Protein AF-A0A5C5A6Q9-F1 (afdb_monomer_lite)

Organism: NCBI:txid2026188

Structure (mmCIF, N/CA/C/O backbone):
data_AF-A0A5C5A6Q9-F1
#
_entry.id   AF-A0A5C5A6Q9-F1
#
loop_
_atom_site.group_PDB
_atom_site.id
_atom_site.type_symbol
_atom_site.label_atom_id
_atom_site.label_alt_id
_atom_site.label_comp_id
_atom_site.label_asym_id
_atom_site.label_entity_id
_atom_site.label_seq_id
_atom_site.pdbx_PDB_ins_code
_atom_site.Cartn_x
_atom_site.Cartn_y
_atom_site.Cartn_z
_atom_site.occupancy
_atom_site.B_iso_or_equiv
_atom_site.auth_seq_id
_atom_site.auth_comp_id
_atom_site.auth_asym_id
_atom_site.auth_atom_id
_atom_site.pdbx_PDB_model_num
ATOM 1 N N . MET A 1 1 ? 2.166 -8.920 13.720 1.00 91.44 1 MET A N 1
ATOM 2 C CA . MET A 1 1 ? 2.500 -7.777 12.867 1.00 91.44 1 MET A CA 1
ATOM 3 C C . MET A 1 1 ? 1.225 -7.192 12.278 1.00 91.44 1 MET A C 1
ATOM 5 O O . MET A 1 1 ? 0.427 -7.948 11.717 1.00 91.44 1 MET A O 1
ATOM 9 N N . THR A 1 2 ? 1.006 -5.896 12.460 1.00 98.12 2 THR A N 1
ATOM 10 C CA . THR A 1 2 ? -0.045 -5.105 11.806 1.00 98.12 2 THR A CA 1
ATOM 11 C C . THR A 1 2 ? 0.446 -4.586 10.458 1.00 98.12 2 THR A C 1
ATOM 13 O O . THR A 1 2 ? 1.648 -4.569 10.178 1.00 98.12 2 THR A O 1
ATOM 16 N N . ILE A 1 3 ? -0.477 -4.147 9.605 1.00 97.75 3 ILE A N 1
ATOM 17 C CA . ILE A 1 3 ? -0.123 -3.478 8.350 1.00 97.75 3 ILE A CA 1
ATOM 18 C C . ILE A 1 3 ? 0.675 -2.194 8.622 1.00 97.75 3 ILE A C 1
ATOM 20 O O . ILE A 1 3 ? 1.577 -1.882 7.847 1.00 97.75 3 ILE A O 1
ATOM 24 N N . LEU A 1 4 ? 0.407 -1.478 9.722 1.00 98.06 4 LEU A N 1
ATOM 25 C CA . LEU A 1 4 ? 1.185 -0.296 10.112 1.00 98.06 4 LEU A CA 1
ATOM 26 C C . LEU A 1 4 ? 2.654 -0.618 10.396 1.00 98.06 4 LEU A C 1
ATOM 28 O O . LEU A 1 4 ? 3.541 0.108 9.944 1.00 98.06 4 LEU A O 1
ATOM 32 N N . GLU A 1 5 ? 2.903 -1.694 11.142 1.00 98.19 5 GLU A N 1
ATOM 33 C CA . GLU A 1 5 ? 4.255 -2.144 11.482 1.00 98.19 5 GLU A CA 1
ATOM 34 C C . GLU A 1 5 ? 5.027 -2.499 10.205 1.00 98.19 5 GLU A C 1
ATOM 36 O O . GLU A 1 5 ? 6.077 -1.913 9.943 1.00 98.19 5 GLU A O 1
ATOM 41 N N . LEU A 1 6 ? 4.438 -3.330 9.337 1.00 97.38 6 LEU A N 1
ATOM 42 C CA . LEU A 1 6 ? 5.049 -3.712 8.059 1.00 97.38 6 LEU A CA 1
ATOM 43 C C . LEU A 1 6 ? 5.273 -2.509 7.132 1.00 97.38 6 LEU A C 1
ATOM 45 O O . LEU A 1 6 ? 6.296 -2.413 6.459 1.00 97.38 6 LEU A O 1
ATOM 49 N N . TYR A 1 7 ? 4.320 -1.579 7.076 1.00 97.31 7 TYR A N 1
ATOM 50 C CA . TYR A 1 7 ? 4.454 -0.350 6.298 1.00 97.31 7 TYR A CA 1
ATOM 51 C C . TYR A 1 7 ? 5.626 0.506 6.783 1.00 97.31 7 TYR A C 1
ATOM 53 O O . TYR A 1 7 ? 6.395 1.024 5.970 1.00 97.31 7 TYR A O 1
ATOM 61 N N . THR A 1 8 ? 5.774 0.633 8.101 1.00 97.31 8 THR A N 1
ATOM 62 C CA . THR A 1 8 ? 6.852 1.404 8.727 1.00 97.31 8 THR A CA 1
ATOM 63 C C . THR A 1 8 ? 8.212 0.770 8.443 1.00 97.31 8 THR A C 1
ATOM 65 O O . THR A 1 8 ? 9.139 1.477 8.046 1.00 97.31 8 THR A O 1
ATOM 68 N N . GLU A 1 9 ? 8.319 -0.555 8.560 1.00 97.31 9 GLU A N 1
ATOM 69 C CA . GLU A 1 9 ? 9.524 -1.316 8.209 1.00 97.31 9 GLU A CA 1
ATOM 70 C C . GLU A 1 9 ? 9.862 -1.176 6.721 1.00 97.31 9 GLU A C 1
ATOM 72 O O . GLU A 1 9 ? 10.963 -0.762 6.370 1.00 97.31 9 GLU A O 1
ATOM 77 N N . ALA A 1 10 ? 8.891 -1.391 5.829 1.00 94.56 10 ALA A N 1
ATOM 78 C CA . ALA A 1 10 ? 9.098 -1.279 4.388 1.00 94.56 10 ALA A CA 1
ATOM 79 C C . ALA A 1 10 ? 9.529 0.132 3.953 1.00 94.56 10 ALA A C 1
ATOM 81 O O . ALA A 1 10 ? 10.337 0.278 3.035 1.00 94.56 10 ALA A O 1
ATOM 82 N N . LYS A 1 11 ? 9.013 1.188 4.596 1.00 92.81 11 LYS A N 1
ATOM 83 C CA . LYS A 1 11 ? 9.471 2.567 4.360 1.00 92.81 11 LYS A CA 1
ATOM 84 C C . LYS A 1 11 ? 10.896 2.781 4.863 1.00 92.81 11 LYS A C 1
ATOM 86 O O . LYS A 1 11 ? 11.684 3.394 4.147 1.00 92.81 11 LYS A O 1
ATOM 91 N N . LYS A 1 12 ? 11.219 2.285 6.061 1.00 94.75 12 LYS A N 1
ATOM 92 C CA . LYS A 1 12 ? 12.553 2.391 6.668 1.00 94.75 12 LYS A CA 1
ATOM 93 C C . LYS A 1 12 ? 13.616 1.679 5.828 1.00 94.75 12 LYS A C 1
ATOM 95 O O . LYS A 1 12 ? 14.677 2.249 5.593 1.00 94.75 12 LYS A O 1
ATOM 100 N N . ASP A 1 13 ? 13.298 0.489 5.333 1.00 92.81 13 ASP A N 1
ATOM 101 C CA . ASP A 1 13 ? 14.222 -0.367 4.583 1.00 92.81 13 ASP A CA 1
ATOM 102 C C . ASP A 1 13 ? 14.232 -0.061 3.074 1.00 92.81 13 ASP A C 1
ATOM 104 O O . ASP A 1 13 ? 14.947 -0.696 2.301 1.00 92.81 13 ASP A O 1
ATOM 108 N N . GLY A 1 14 ? 13.427 0.907 2.620 1.00 87.25 14 GLY A N 1
ATOM 109 C CA . GLY A 1 14 ? 13.341 1.277 1.207 1.00 87.25 14 GLY A CA 1
ATOM 110 C C . GLY A 1 14 ? 12.687 0.207 0.324 1.00 87.25 14 GLY A C 1
ATOM 111 O O . GLY A 1 14 ? 12.876 0.212 -0.892 1.00 87.25 14 GLY A O 1
ATOM 112 N N . VAL A 1 15 ? 11.887 -0.699 0.897 1.00 88.81 15 VAL A N 1
ATOM 113 C CA . VAL A 1 15 ? 11.151 -1.742 0.165 1.00 88.81 15 VAL A CA 1
ATOM 114 C C . VAL A 1 15 ? 9.909 -1.140 -0.486 1.00 88.81 15 VAL A C 1
ATOM 116 O O . VAL A 1 15 ? 8.778 -1.213 -0.000 1.00 88.81 15 VAL A O 1
ATOM 119 N N . VAL A 1 16 ? 10.148 -0.519 -1.634 1.00 85.69 16 VAL A N 1
ATOM 120 C CA . VAL A 1 16 ? 9.173 0.268 -2.388 1.00 85.69 16 VAL A CA 1
ATOM 121 C C . VAL A 1 16 ? 7.897 -0.479 -2.732 1.00 85.69 16 VAL A C 1
ATOM 123 O O . VAL A 1 16 ? 6.800 0.047 -2.555 1.00 85.69 16 VAL A O 1
ATOM 126 N N . SER A 1 17 ? 8.041 -1.689 -3.262 1.00 85.00 17 SER A N 1
ATOM 127 C CA . SER A 1 17 ? 6.920 -2.493 -3.743 1.00 85.00 17 SER A CA 1
ATOM 128 C C . SER A 1 17 ? 5.889 -2.750 -2.643 1.00 85.00 17 SER A C 1
ATOM 130 O O . SER A 1 17 ? 4.690 -2.647 -2.895 1.00 85.00 17 SER A O 1
ATOM 132 N N . VAL A 1 18 ? 6.357 -3.029 -1.424 1.00 91.19 18 VAL A N 1
ATOM 133 C CA . 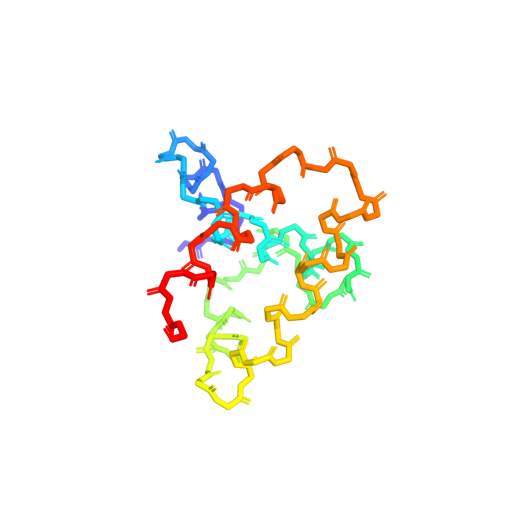VAL A 1 18 ? 5.510 -3.359 -0.274 1.00 91.19 18 VAL A CA 1
ATOM 134 C C . VAL A 1 18 ? 4.782 -2.123 0.234 1.00 91.19 18 VAL A C 1
ATOM 136 O O . VAL A 1 18 ? 3.554 -2.141 0.320 1.00 91.19 18 VAL A O 1
ATOM 139 N N . TRP A 1 19 ? 5.492 -1.024 0.517 1.00 93.56 19 TRP A N 1
ATOM 140 C CA . TRP A 1 19 ? 4.809 0.160 1.044 1.00 93.56 19 TRP A CA 1
ATOM 141 C C . TRP A 1 19 ? 3.863 0.781 0.013 1.00 93.56 19 TRP A C 1
ATOM 143 O O . TRP A 1 19 ? 2.800 1.270 0.387 1.00 93.56 19 TRP A O 1
ATOM 153 N N . LEU A 1 20 ? 4.195 0.721 -1.282 1.00 93.06 20 LEU A N 1
ATOM 154 C CA . LEU A 1 20 ? 3.331 1.223 -2.351 1.00 93.06 20 LEU A CA 1
ATOM 155 C C . LEU A 1 20 ? 2.038 0.408 -2.465 1.00 93.06 20 LEU A C 1
ATOM 157 O O . LEU A 1 20 ? 0.964 0.986 -2.641 1.00 93.06 20 LEU A O 1
ATOM 161 N N . LEU A 1 21 ? 2.134 -0.921 -2.354 1.00 94.19 21 LEU A N 1
ATOM 162 C CA . LEU A 1 21 ? 0.964 -1.792 -2.318 1.00 94.19 21 LEU A CA 1
ATOM 163 C C . LEU A 1 21 ? 0.073 -1.454 -1.121 1.00 94.19 21 LEU A C 1
ATOM 165 O O . LEU A 1 21 ? -1.133 -1.289 -1.289 1.00 94.19 21 LEU A O 1
ATOM 169 N N . ILE A 1 22 ? 0.665 -1.289 0.063 1.00 96.50 22 ILE A N 1
ATOM 170 C CA . ILE A 1 22 ? -0.076 -0.934 1.277 1.00 96.50 22 ILE A CA 1
ATOM 171 C C . ILE A 1 22 ? -0.786 0.414 1.109 1.00 96.50 22 ILE A C 1
ATOM 173 O O . ILE A 1 22 ? -1.990 0.495 1.347 1.00 96.50 22 ILE A O 1
ATOM 177 N N . GLU A 1 23 ? -0.097 1.457 0.634 1.00 95.69 23 GLU A N 1
ATOM 178 C CA . GLU A 1 23 ? -0.731 2.760 0.398 1.00 95.69 23 GLU A CA 1
ATOM 179 C C . GLU A 1 23 ? -1.895 2.666 -0.594 1.00 95.69 23 GLU A C 1
ATOM 181 O O . GLU A 1 23 ? -2.940 3.285 -0.388 1.00 95.69 23 GLU A O 1
ATOM 186 N N . TYR A 1 24 ? -1.739 1.882 -1.661 1.00 96.12 24 TYR A N 1
ATOM 187 C CA . TYR A 1 24 ? -2.804 1.670 -2.632 1.00 96.12 24 TYR A CA 1
ATOM 188 C C . TYR A 1 24 ? -4.027 0.987 -2.000 1.00 96.12 24 TYR A C 1
ATOM 190 O O . TYR A 1 24 ? -5.160 1.428 -2.209 1.00 96.12 24 TYR A O 1
ATOM 198 N N . LEU A 1 25 ? -3.816 -0.065 -1.206 1.00 96.94 25 LEU A N 1
ATOM 199 C CA . LEU A 1 25 ? -4.898 -0.832 -0.588 1.00 96.94 25 LEU A CA 1
ATOM 200 C C . LEU A 1 25 ? -5.624 -0.049 0.515 1.00 96.94 25 LEU A C 1
ATOM 202 O O . LEU A 1 25 ? -6.854 -0.108 0.593 1.00 96.94 25 LEU A O 1
ATOM 206 N N . VAL A 1 26 ? -4.884 0.719 1.316 1.00 97.38 26 VAL A N 1
ATOM 207 C CA . VAL A 1 26 ? -5.424 1.495 2.440 1.00 97.38 26 VAL A CA 1
ATOM 208 C C . VAL A 1 26 ? -6.065 2.801 1.970 1.00 97.38 26 VAL A C 1
ATOM 210 O O . VAL A 1 26 ? -7.208 3.090 2.318 1.00 97.38 26 VAL A O 1
ATOM 213 N N . PHE A 1 27 ? -5.372 3.598 1.153 1.00 96.00 27 PHE A N 1
ATOM 214 C CA . PHE A 1 27 ? -5.836 4.949 0.820 1.00 96.00 27 PHE A CA 1
ATOM 215 C C . PHE A 1 27 ? -6.728 5.005 -0.420 1.00 96.00 27 PHE A C 1
ATOM 217 O O . PHE A 1 27 ? -7.753 5.686 -0.405 1.00 96.00 27 PHE A O 1
ATOM 224 N N . GLU A 1 28 ? -6.343 4.326 -1.504 1.00 95.38 28 GLU A N 1
ATOM 225 C CA . GLU A 1 28 ? -7.079 4.397 -2.775 1.00 95.38 28 GLU A CA 1
ATOM 226 C C . GLU A 1 28 ? -8.233 3.391 -2.804 1.00 95.38 28 GLU A C 1
ATOM 228 O O . GLU A 1 28 ? -9.354 3.740 -3.170 1.00 95.38 28 GLU A O 1
ATOM 233 N N . ARG A 1 29 ? -7.971 2.140 -2.413 1.00 95.19 29 ARG A N 1
ATOM 234 C CA . ARG A 1 29 ? -8.964 1.058 -2.451 1.00 95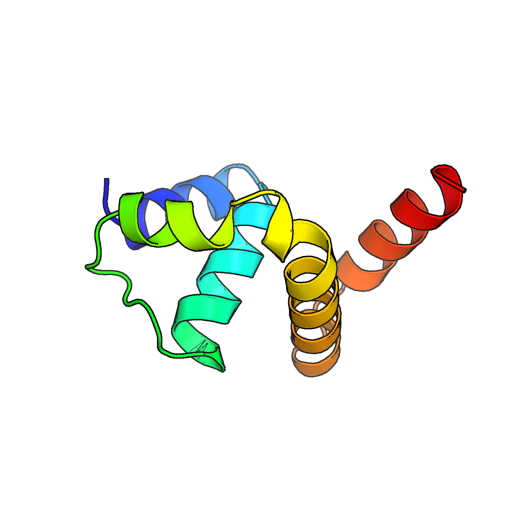.19 29 ARG A CA 1
ATOM 235 C C . ARG A 1 29 ? -9.822 0.972 -1.196 1.00 95.19 29 ARG A C 1
ATOM 237 O O . ARG A 1 29 ? -10.951 0.506 -1.310 1.00 95.19 29 ARG A O 1
ATOM 244 N N . LYS A 1 30 ? -9.303 1.399 -0.039 1.00 96.50 30 LYS A N 1
ATOM 245 C CA . LYS A 1 30 ? -9.970 1.315 1.274 1.00 96.50 30 LYS A CA 1
ATOM 246 C C . LYS A 1 30 ? -10.482 -0.094 1.602 1.00 96.50 30 LYS A C 1
ATOM 248 O O . LYS A 1 30 ? -11.557 -0.256 2.169 1.00 96.50 30 LYS A O 1
ATOM 253 N N . VAL A 1 31 ? -9.728 -1.112 1.189 1.00 96.31 31 VAL A N 1
ATOM 254 C CA . VAL A 1 31 ? -10.047 -2.536 1.422 1.00 96.31 31 VAL A CA 1
ATOM 255 C C . VAL A 1 31 ? -9.331 -3.106 2.643 1.00 96.31 31 VAL A C 1
ATOM 257 O O . VAL A 1 31 ? -9.661 -4.201 3.077 1.00 96.31 31 VAL A O 1
ATOM 260 N N . LEU A 1 32 ? -8.344 -2.373 3.156 1.00 97.12 32 LEU A N 1
ATOM 261 C CA . LEU A 1 32 ? -7.579 -2.679 4.356 1.00 97.12 32 LEU A CA 1
ATOM 262 C C . LEU A 1 32 ? -7.387 -1.392 5.163 1.00 97.12 32 LEU A C 1
ATOM 264 O O . LEU A 1 32 ? -7.454 -0.284 4.623 1.00 97.12 32 LEU A O 1
ATOM 268 N N . THR A 1 33 ? -7.097 -1.552 6.443 1.00 97.94 33 THR A N 1
ATOM 269 C CA . THR A 1 33 ? -6.733 -0.507 7.394 1.00 97.94 33 THR A CA 1
ATOM 270 C C . THR A 1 33 ? -5.357 -0.803 7.988 1.00 97.94 33 THR A C 1
ATOM 272 O O . THR A 1 33 ? -4.834 -1.909 7.889 1.00 97.94 33 THR A O 1
ATOM 275 N N . PHE A 1 34 ? -4.745 0.191 8.626 1.00 98.00 34 PHE A N 1
ATOM 276 C CA . PHE A 1 34 ? -3.451 0.008 9.285 1.00 98.00 34 PHE A CA 1
ATOM 277 C C . PHE A 1 34 ? -3.507 -0.897 10.528 1.00 98.00 34 PHE A C 1
ATOM 279 O O . PHE A 1 34 ? -2.474 -1.438 10.923 1.00 98.00 34 PHE A O 1
ATOM 286 N N . GLU A 1 35 ? -4.694 -1.075 11.112 1.00 97.81 35 GLU A N 1
ATOM 287 C CA . GLU A 1 35 ? -4.939 -1.939 12.273 1.00 97.81 35 GLU A CA 1
ATOM 288 C C . GLU A 1 35 ? -5.082 -3.415 11.884 1.00 97.81 35 GLU A C 1
ATOM 290 O O . GLU A 1 35 ? -4.892 -4.300 12.723 1.00 97.81 35 GLU A O 1
ATOM 295 N N . ASP A 1 36 ? -5.369 -3.692 10.608 1.00 97.69 36 ASP A N 1
ATOM 296 C CA . ASP A 1 36 ? -5.479 -5.057 10.114 1.00 97.69 36 ASP A CA 1
ATOM 297 C C . ASP A 1 36 ? -4.154 -5.809 10.267 1.00 97.69 36 ASP A C 1
ATOM 299 O O . ASP A 1 36 ? -3.048 -5.252 10.278 1.00 97.69 36 ASP A O 1
ATOM 303 N N . ARG A 1 37 ? -4.267 -7.133 10.364 1.00 97.75 37 ARG A N 1
ATOM 304 C CA . ARG A 1 37 ? -3.103 -8.014 10.374 1.00 97.75 37 ARG A CA 1
ATOM 305 C C . ARG A 1 37 ? -2.527 -8.169 8.971 1.00 97.75 37 ARG A C 1
ATOM 307 O O . ARG A 1 37 ? -3.238 -8.138 7.971 1.00 97.75 37 ARG A O 1
ATOM 314 N N . VAL A 1 38 ? -1.220 -8.413 8.910 1.00 96.25 38 VAL A N 1
ATOM 315 C CA . VAL A 1 38 ? -0.476 -8.555 7.645 1.00 96.25 38 VAL A CA 1
ATOM 316 C C . VAL A 1 38 ? -0.972 -9.682 6.738 1.00 96.25 38 VAL A C 1
ATOM 318 O O . VAL A 1 38 ? -0.812 -9.580 5.528 1.00 96.25 38 VAL A O 1
ATOM 321 N N . ASN A 1 39 ? -1.635 -10.705 7.284 1.00 94.88 39 ASN A N 1
ATOM 322 C CA . ASN A 1 39 ? -2.259 -11.771 6.491 1.00 94.88 39 ASN A CA 1
ATOM 323 C C . ASN A 1 39 ? -3.386 -11.257 5.572 1.00 94.88 39 ASN A C 1
ATOM 325 O O . ASN A 1 39 ? -3.722 -11.905 4.586 1.00 94.88 39 ASN A O 1
ATOM 329 N N . GLY A 1 40 ? -3.934 -10.064 5.830 1.00 92.44 40 GLY A N 1
ATOM 330 C CA . GLY A 1 40 ? -4.843 -9.384 4.905 1.00 92.44 40 GLY A CA 1
ATOM 331 C C . GLY A 1 40 ? -4.200 -9.039 3.554 1.00 92.44 40 GLY A C 1
ATOM 332 O O . GLY A 1 40 ? -4.913 -8.791 2.582 1.00 92.44 40 GLY A O 1
ATOM 333 N N . LEU A 1 41 ? -2.863 -9.051 3.464 1.00 93.19 41 LEU A N 1
ATOM 334 C CA . LEU A 1 41 ? -2.125 -8.819 2.223 1.00 93.19 41 LEU A CA 1
ATOM 335 C C . LEU A 1 41 ? -1.945 -10.087 1.377 1.00 93.19 41 LEU A C 1
ATOM 337 O O . LEU A 1 41 ? -1.731 -9.958 0.172 1.00 93.19 41 LEU A O 1
ATOM 341 N N . ASP A 1 42 ? -2.064 -11.286 1.960 1.00 91.19 42 ASP A N 1
ATOM 342 C CA . ASP A 1 42 ? -1.744 -12.562 1.296 1.00 91.19 42 ASP A CA 1
ATOM 343 C C . ASP A 1 42 ? -2.528 -12.737 -0.011 1.00 91.19 42 ASP A C 1
ATOM 345 O O . ASP A 1 42 ? -1.955 -13.054 -1.054 1.00 91.19 42 ASP A O 1
ATOM 349 N N . TYR A 1 43 ? -3.824 -12.411 0.020 1.00 89.12 43 TYR A N 1
ATOM 350 C CA . TYR A 1 43 ? -4.704 -12.431 -1.151 1.00 89.12 43 TYR A CA 1
ATOM 351 C C . TYR A 1 43 ? -4.175 -11.563 -2.303 1.00 89.12 43 TYR A C 1
ATOM 353 O O . TYR A 1 43 ? -4.266 -11.938 -3.469 1.00 89.12 43 TYR A O 1
ATOM 361 N N . TYR A 1 44 ? -3.593 -10.403 -1.995 1.00 89.25 44 TYR A N 1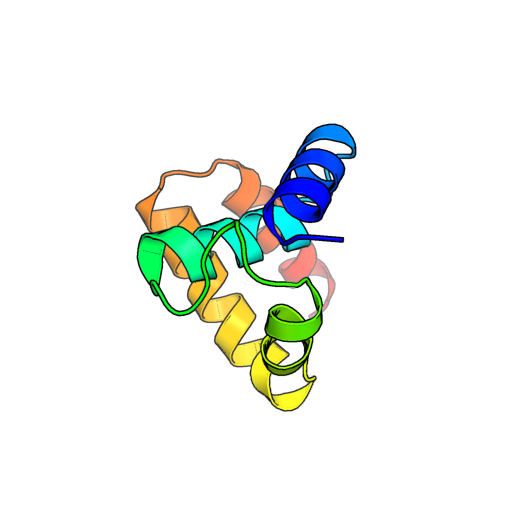
ATOM 362 C CA . TYR A 1 44 ? -3.091 -9.455 -2.993 1.00 89.25 44 TYR A CA 1
ATOM 363 C C . TYR A 1 44 ? -1.698 -9.820 -3.522 1.00 89.25 44 TYR A C 1
ATOM 365 O O . TYR A 1 44 ? -1.304 -9.323 -4.580 1.00 89.25 44 TYR A O 1
ATOM 373 N N . PHE A 1 45 ? -0.977 -10.699 -2.820 1.00 85.50 45 PHE A N 1
ATOM 374 C CA . PHE A 1 45 ? 0.301 -11.258 -3.258 1.00 85.50 45 PHE A CA 1
ATOM 375 C C . PHE A 1 45 ? 0.158 -12.518 -4.115 1.00 85.50 45 PHE A C 1
ATOM 377 O O . PHE A 1 45 ? 1.146 -12.972 -4.699 1.00 85.50 45 PHE A O 1
ATOM 384 N N . GLU A 1 46 ? -1.048 -13.078 -4.242 1.00 89.50 46 GLU A N 1
ATOM 385 C CA . GLU A 1 46 ? -1.261 -14.253 -5.079 1.00 89.50 46 GLU A CA 1
ATOM 386 C C . GLU A 1 46 ? -0.820 -14.004 -6.532 1.00 89.50 46 GLU A C 1
ATOM 388 O O . GLU A 1 46 ? -1.148 -12.992 -7.161 1.00 89.50 46 GLU A O 1
ATOM 393 N N . PHE A 1 47 ? -0.118 -14.984 -7.109 1.00 86.38 47 PHE A N 1
ATOM 394 C CA . PHE A 1 47 ? 0.498 -14.865 -8.433 1.00 86.38 47 PHE A CA 1
ATOM 395 C C . PHE A 1 47 ? -0.501 -14.482 -9.536 1.00 86.38 47 PHE A C 1
ATOM 397 O O . PHE A 1 47 ? -0.169 -13.700 -10.430 1.00 86.38 47 PHE A O 1
ATOM 404 N N . ARG A 1 48 ? -1.750 -14.964 -9.442 1.00 89.94 48 ARG A N 1
ATOM 405 C CA . ARG A 1 48 ? -2.824 -14.652 -10.400 1.00 89.94 48 ARG A CA 1
ATOM 406 C C . ARG A 1 48 ? -3.159 -13.158 -10.486 1.00 89.94 48 ARG A C 1
ATOM 408 O O . ARG A 1 48 ? -3.660 -12.713 -11.514 1.00 89.94 48 ARG A O 1
ATOM 415 N N . PHE A 1 49 ? -2.859 -12.375 -9.448 1.00 87.25 49 PHE A N 1
ATOM 416 C CA . PHE A 1 49 ? -3.104 -10.932 -9.426 1.00 87.25 49 PHE A CA 1
ATOM 417 C C . PHE A 1 49 ? -1.867 -10.098 -9.747 1.00 87.25 49 PHE A C 1
ATOM 419 O O . PHE A 1 49 ? -1.991 -8.888 -9.916 1.00 87.25 49 PHE A O 1
ATOM 426 N N . ARG A 1 50 ? -0.683 -10.704 -9.901 1.00 84.88 50 ARG A N 1
ATOM 427 C CA . ARG A 1 50 ? 0.576 -9.972 -10.113 1.00 84.88 50 ARG A CA 1
ATOM 428 C C . ARG A 1 50 ? 0.493 -8.985 -11.278 1.00 84.88 50 ARG A C 1
ATOM 430 O O . ARG A 1 50 ? 0.885 -7.829 -11.142 1.00 84.88 50 ARG A O 1
ATOM 437 N N . HIS A 1 51 ? -0.042 -9.422 -12.420 1.00 87.94 51 HIS A N 1
ATOM 438 C CA . HIS A 1 51 ? -0.136 -8.568 -13.604 1.00 87.94 51 HIS A CA 1
ATOM 439 C C . HIS A 1 51 ? -1.085 -7.381 -13.385 1.00 87.94 51 HIS A C 1
ATOM 441 O O . HIS A 1 51 ? -0.705 -6.233 -13.618 1.00 87.94 51 HIS A O 1
ATOM 447 N N . SER A 1 52 ? -2.309 -7.638 -12.916 1.00 90.19 52 SER A N 1
ATOM 448 C CA . SER A 1 52 ? -3.309 -6.589 -12.698 1.00 90.19 52 SER A CA 1
ATOM 449 C C . SER A 1 52 ? -2.892 -5.637 -11.577 1.00 90.19 52 SER A C 1
ATOM 451 O O . SER A 1 52 ? -2.999 -4.423 -11.746 1.00 90.19 52 SER A O 1
ATOM 453 N N . MET A 1 53 ? -2.328 -6.160 -10.486 1.00 90.31 53 MET A N 1
ATOM 454 C CA . MET A 1 53 ? -1.823 -5.358 -9.375 1.00 90.31 53 MET A CA 1
ATOM 455 C C . MET A 1 53 ? -0.709 -4.419 -9.831 1.00 90.31 53 MET A C 1
ATOM 457 O O . MET A 1 53 ? -0.788 -3.221 -9.578 1.00 90.31 53 MET A O 1
ATOM 461 N N . ASN A 1 54 ? 0.258 -4.902 -10.613 1.00 88.94 54 ASN A N 1
ATOM 462 C CA . ASN A 1 54 ? 1.303 -4.042 -11.173 1.00 88.94 54 ASN A CA 1
ATOM 463 C C . ASN A 1 54 ? 0.723 -2.900 -12.022 1.00 88.94 54 ASN A C 1
ATOM 465 O O . ASN A 1 54 ? 1.195 -1.766 -11.938 1.00 88.94 54 ASN A O 1
ATOM 469 N N . GLN A 1 55 ? -0.321 -3.161 -12.817 1.00 91.06 55 GLN A N 1
ATOM 470 C CA . GLN A 1 55 ? -0.990 -2.111 -13.593 1.00 91.06 55 GLN A CA 1
ATOM 471 C C . GLN A 1 55 ? -1.697 -1.089 -12.696 1.00 91.06 55 GLN A C 1
ATOM 473 O O . GLN A 1 55 ? -1.625 0.116 -12.956 1.00 91.06 55 GLN A O 1
ATOM 478 N N . TYR A 1 56 ? -2.358 -1.542 -11.631 1.00 92.06 56 TYR A N 1
ATOM 479 C CA . TYR A 1 56 ? -2.994 -0.652 -10.666 1.00 92.06 56 TYR A CA 1
ATOM 480 C C . TYR A 1 56 ? -1.977 0.219 -9.930 1.00 92.06 56 TYR A C 1
ATOM 482 O O . TYR A 1 56 ? -2.162 1.435 -9.863 1.00 92.06 56 TYR A O 1
ATOM 490 N N . LEU A 1 57 ? -0.869 -0.365 -9.472 1.00 91.44 57 LEU A N 1
ATOM 491 C CA . LEU A 1 57 ? 0.200 0.365 -8.796 1.00 91.44 57 LEU A CA 1
ATOM 492 C C . LEU A 1 57 ? 0.859 1.389 -9.727 1.00 91.44 57 LEU A C 1
ATOM 494 O O . LEU A 1 57 ? 1.038 2.536 -9.326 1.0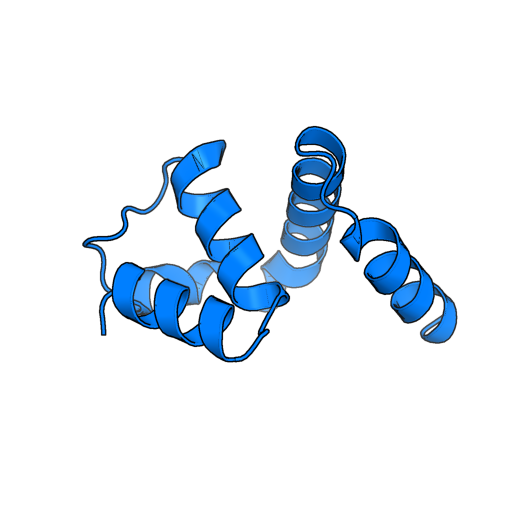0 91.44 57 LEU A O 1
ATOM 498 N N . LYS A 1 58 ? 1.109 1.054 -11.001 1.00 89.94 58 LYS A N 1
ATOM 499 C CA . LYS A 1 58 ? 1.607 2.023 -11.999 1.00 89.94 58 LYS A CA 1
ATOM 500 C C . LYS A 1 58 ? 0.667 3.220 -12.154 1.00 89.94 58 LYS A C 1
ATOM 502 O O . LYS A 1 58 ? 1.121 4.364 -12.177 1.00 89.94 58 LYS A O 1
ATOM 507 N N . LYS A 1 59 ? -0.646 2.981 -12.252 1.00 91.31 59 LYS A N 1
ATOM 508 C CA . LYS A 1 59 ? -1.648 4.060 -12.336 1.00 91.31 59 LYS A CA 1
ATOM 509 C C . LYS A 1 59 ? -1.668 4.905 -11.062 1.00 91.31 59 LYS A C 1
ATOM 511 O O . LYS A 1 59 ? -1.688 6.131 -11.155 1.00 91.31 59 LYS A O 1
ATOM 516 N N . TYR A 1 60 ? -1.610 4.264 -9.897 1.00 92.62 60 TYR A N 1
ATOM 517 C CA . TYR A 1 60 ? -1.564 4.939 -8.602 1.00 92.62 60 TYR A CA 1
ATOM 518 C C . TYR A 1 60 ? -0.321 5.834 -8.467 1.00 92.62 60 TYR A C 1
ATOM 520 O O . TYR A 1 60 ? -0.446 7.011 -8.131 1.00 92.62 60 TYR A O 1
ATOM 528 N N . MET A 1 61 ? 0.861 5.333 -8.843 1.00 89.75 61 MET A N 1
ATOM 529 C CA . MET A 1 61 ? 2.106 6.111 -8.856 1.00 89.75 61 MET A CA 1
ATOM 530 C C . MET A 1 61 ? 2.014 7.344 -9.752 1.00 89.75 61 MET A C 1
ATOM 532 O O . MET A 1 61 ? 2.394 8.434 -9.327 1.00 89.75 61 MET A O 1
ATOM 536 N N . ARG A 1 62 ? 1.480 7.187 -10.974 1.00 89.75 62 ARG A N 1
ATOM 537 C CA . ARG A 1 62 ? 1.270 8.307 -11.906 1.00 89.75 62 ARG A CA 1
ATOM 538 C C . ARG A 1 62 ? 0.334 9.359 -11.307 1.00 89.75 62 ARG A C 1
ATOM 540 O O . ARG A 1 62 ? 0.665 10.537 -11.331 1.00 89.75 62 ARG A O 1
ATOM 547 N N . LYS A 1 63 ? -0.795 8.938 -10.720 1.00 90.44 63 LYS A N 1
ATOM 548 C CA . LYS A 1 63 ? -1.780 9.832 -10.079 1.00 90.44 63 LYS A CA 1
ATOM 549 C C . LYS A 1 63 ? -1.170 10.645 -8.931 1.00 90.44 63 LYS A C 1
ATOM 551 O O . LYS A 1 63 ? -1.558 11.787 -8.719 1.00 90.44 63 LYS A O 1
ATOM 556 N N . ARG A 1 64 ? -0.226 10.058 -8.190 1.00 87.94 64 ARG A N 1
ATOM 557 C CA . ARG A 1 64 ? 0.411 10.663 -7.007 1.00 87.94 64 ARG A CA 1
ATOM 558 C C . ARG A 1 64 ? 1.761 11.329 -7.298 1.00 87.94 64 ARG A C 1
ATOM 560 O O . ARG A 1 64 ? 2.414 11.772 -6.362 1.00 87.94 64 ARG A O 1
ATOM 567 N N . ASN A 1 65 ? 2.172 11.397 -8.567 1.00 85.38 65 ASN A N 1
ATOM 568 C CA . ASN A 1 65 ? 3.471 11.919 -9.003 1.00 85.38 65 ASN A CA 1
ATOM 569 C C . ASN A 1 65 ? 4.671 11.306 -8.246 1.00 85.38 65 ASN A C 1
ATOM 571 O O . ASN A 1 65 ? 5.625 11.989 -7.876 1.00 85.38 65 ASN A O 1
ATOM 575 N N . ILE A 1 66 ? 4.618 9.997 -7.986 1.00 83.25 66 ILE A N 1
ATOM 576 C CA . ILE A 1 66 ? 5.689 9.279 -7.289 1.00 83.25 66 ILE A CA 1
ATOM 577 C C . ILE A 1 66 ? 6.840 9.034 -8.281 1.00 83.25 66 ILE A C 1
ATOM 579 O O . ILE A 1 66 ? 6.714 8.242 -9.217 1.00 83.25 66 ILE A O 1
ATOM 583 N N . ALA A 1 67 ? 7.977 9.709 -8.066 1.00 68.75 67 ALA A N 1
ATOM 584 C CA . ALA A 1 67 ? 9.119 9.781 -8.994 1.00 68.75 67 ALA A CA 1
ATOM 585 C C . ALA A 1 67 ? 9.746 8.421 -9.377 1.00 68.75 67 ALA A C 1
ATOM 587 O O . ALA A 1 67 ? 10.310 8.268 -10.460 1.00 68.75 67 ALA A O 1
ATOM 5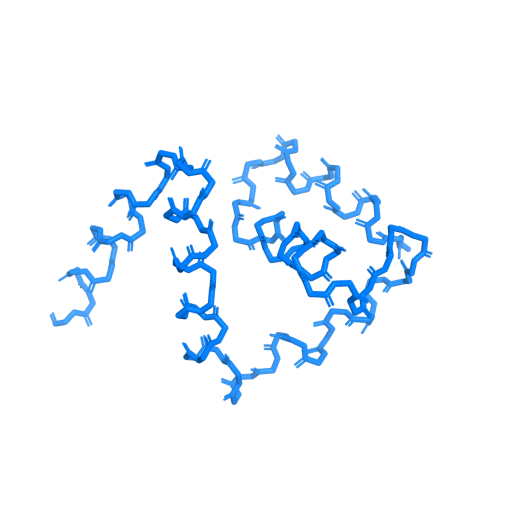88 N N . MET A 1 68 ? 9.572 7.406 -8.531 1.00 65.00 68 MET A N 1
ATOM 589 C CA . MET A 1 68 ? 10.004 6.012 -8.731 1.00 65.00 68 MET A CA 1
ATOM 590 C C . MET A 1 68 ? 9.407 5.321 -9.960 1.00 65.00 68 MET A C 1
ATOM 592 O O . MET A 1 68 ? 9.849 4.242 -10.350 1.00 65.00 68 MET A O 1
ATOM 596 N N . TYR A 1 69 ? 8.392 5.927 -10.575 1.00 57.72 69 TYR A N 1
ATOM 597 C CA . TYR A 1 69 ? 7.783 5.427 -11.799 1.00 57.72 69 TYR A CA 1
ATOM 598 C C . TYR A 1 69 ? 8.813 5.239 -12.930 1.00 57.72 69 TYR A C 1
ATOM 600 O O . TYR A 1 69 ? 8.692 4.290 -13.700 1.00 57.72 69 TYR A O 1
ATOM 608 N N . LYS A 1 70 ? 9.857 6.083 -12.997 1.00 52.91 70 LYS A N 1
ATOM 609 C CA . LYS A 1 70 ? 10.926 5.956 -14.004 1.00 52.91 70 LYS A CA 1
ATOM 610 C C . LYS A 1 70 ? 11.767 4.683 -13.818 1.00 52.91 70 LYS A C 1
ATOM 612 O O . LYS A 1 70 ? 11.915 3.929 -14.772 1.00 52.91 70 LYS A O 1
ATOM 617 N N . GLN A 1 71 ? 12.193 4.374 -12.591 1.00 53.72 71 GLN A N 1
ATOM 618 C CA . GLN A 1 71 ? 12.958 3.152 -12.285 1.00 53.72 71 GLN A CA 1
ATOM 619 C C . GLN A 1 71 ? 12.156 1.864 -12.526 1.00 53.72 71 GLN A C 1
ATOM 621 O O . GLN A 1 71 ? 12.697 0.886 -13.030 1.00 53.72 71 GLN A O 1
ATOM 626 N N . PHE A 1 72 ? 10.850 1.855 -12.230 1.00 56.81 72 PHE A N 1
ATOM 627 C CA . PHE A 1 72 ? 9.998 0.687 -12.504 1.00 56.81 72 PHE A CA 1
ATOM 628 C C . PHE A 1 72 ? 9.818 0.401 -14.003 1.00 56.81 72 PHE A C 1
ATOM 630 O O . PHE A 1 72 ? 9.691 -0.759 -14.393 1.00 56.81 72 PHE A O 1
ATOM 637 N N . LEU A 1 73 ? 9.787 1.441 -14.843 1.00 52.41 73 LEU A N 1
ATOM 638 C CA . LEU A 1 73 ? 9.715 1.285 -16.297 1.00 52.41 73 LEU A CA 1
ATOM 639 C C . LEU A 1 73 ? 11.033 0.798 -16.899 1.00 52.41 73 LEU A C 1
ATOM 641 O O . LEU A 1 73 ? 11.005 0.005 -17.836 1.00 52.41 73 LEU A O 1
ATOM 645 N N . GLU A 1 74 ? 12.165 1.263 -16.370 1.00 50.94 74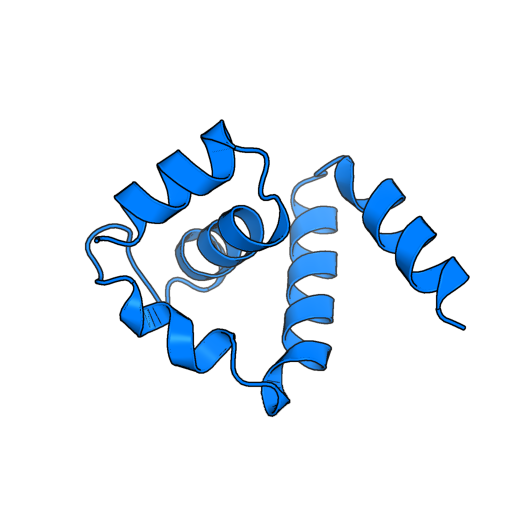 GLU A N 1
ATOM 646 C CA . GLU A 1 74 ? 13.488 0.831 -16.825 1.00 50.94 74 GLU A CA 1
ATOM 647 C C . GLU A 1 74 ? 13.668 -0.673 -16.595 1.00 50.94 74 GLU A C 1
ATOM 649 O O . GLU A 1 74 ? 13.997 -1.388 -17.535 1.00 50.94 74 GLU A O 1
ATOM 654 N N . VAL A 1 75 ? 13.329 -1.189 -15.406 1.00 55.12 75 VAL A N 1
ATOM 655 C CA . VAL A 1 75 ? 13.463 -2.623 -15.079 1.00 55.12 75 VAL A CA 1
ATOM 656 C C . VAL A 1 75 ? 12.581 -3.525 -15.956 1.00 55.12 75 VAL A C 1
ATOM 658 O O . VAL A 1 75 ? 13.026 -4.598 -16.358 1.00 55.12 75 VAL A O 1
ATOM 661 N N . GLU A 1 76 ? 11.356 -3.115 -16.308 1.00 51.69 76 GLU A N 1
ATOM 662 C CA . GLU A 1 76 ? 10.523 -3.896 -17.241 1.00 51.69 76 GLU A CA 1
ATOM 663 C C . GLU A 1 76 ? 11.016 -3.841 -18.695 1.00 51.69 76 GLU A C 1
ATOM 665 O O . GLU A 1 76 ? 10.749 -4.770 -19.456 1.00 51.69 76 GLU A O 1
ATOM 670 N N . GLY A 1 77 ? 11.748 -2.792 -19.084 1.00 50.28 77 GLY A N 1
ATOM 671 C CA . GLY A 1 77 ? 12.405 -2.713 -20.389 1.00 50.28 77 GLY A CA 1
ATOM 672 C C . GLY A 1 77 ? 13.528 -3.742 -20.565 1.00 50.28 77 GLY A C 1
ATOM 673 O O . GLY A 1 77 ? 13.744 -4.198 -21.682 1.00 50.28 77 GLY A O 1
ATOM 674 N N . TYR A 1 78 ? 14.186 -4.151 -19.474 1.00 41.88 78 TYR A N 1
ATOM 675 C CA . TYR A 1 78 ? 15.275 -5.142 -19.474 1.00 41.88 78 TYR A CA 1
ATOM 676 C C . TYR A 1 78 ? 14.813 -6.606 -19.364 1.00 41.88 78 TYR A C 1
ATOM 678 O O . TYR A 1 78 ? 15.641 -7.505 -19.468 1.00 41.88 78 TYR A O 1
ATOM 686 N N . MET A 1 79 ? 13.520 -6.866 -19.131 1.00 44.66 79 MET A N 1
ATOM 687 C CA . MET A 1 79 ? 12.958 -8.229 -19.076 1.00 44.66 79 MET A CA 1
ATOM 688 C C . MET A 1 79 ? 12.153 -8.611 -20.330 1.00 44.66 79 MET A C 1
ATOM 690 O O . MET A 1 79 ? 11.421 -9.603 -20.304 1.00 44.66 79 MET A O 1
ATOM 694 N N . LYS A 1 80 ? 12.244 -7.814 -21.399 1.00 43.38 80 LYS A N 1
ATOM 695 C CA . LYS A 1 80 ? 11.707 -8.152 -22.722 1.00 43.38 80 LYS A CA 1
ATOM 696 C C . LYS A 1 80 ? 12.771 -8.765 -23.615 1.00 43.38 80 LYS A C 1
ATOM 698 O O . LYS A 1 80 ? 13.928 -8.305 -23.533 1.00 43.38 80 LYS A O 1
#

Radius of gyration: 12.8 Å; chains: 1; bounding box: 25×27×36 Å

Sequence (80 aa):
MTILELYTEAKKDGVVSVWLLIEYLVFERKVLTFEDRVNGLDYYFEFRFRHSMNQYLKKYMRKRNIAMYKQFLEVEGYMK

Foldseek 3Di:
DFLLVVLVVCVVVVVCVSVLLSCCCCPVVVVDHRRHHPVSCVVCPDPVNVVVSVVSSLVVCVVVVPVCNVVVVVVVVVVD

pLDDT: mean 85.78, std 15.75, range [41.88, 98.19]

Secondary structure (DSSP, 8-state):
-BHHHHHHHHHHTT-HHHHHHHHIIIIIS-S--TTSBGGGGHHHHSGGGHHHHHHHHHHHHHHTT-TTHHHHHHHHHTT-